Protein AF-A0A1I4HPL9-F1 (afdb_monomer)

Secondary structure (DSSP, 8-state):
-----EEEEEEEGGGTEEEEEEPPTT--HHHHHHHHHHHHHHHEEEEEEEEETTEEEE--

Structure (mmCIF, N/CA/C/O backbone):
data_AF-A0A1I4HPL9-F1
#
_entry.id   AF-A0A1I4HPL9-F1
#
loop_
_atom_site.group_PDB
_atom_site.id
_atom_site.type_symbol
_atom_site.label_atom_id
_atom_site.label_alt_id
_atom_site.label_comp_id
_atom_site.label_asym_id
_atom_site.label_entity_id
_atom_site.label_seq_id
_atom_site.pdbx_PDB_ins_code
_atom_site.Cartn_x
_atom_site.Cartn_y
_atom_site.Cartn_z
_atom_site.occupancy
_atom_site.B_iso_or_equiv
_atom_site.auth_seq_id
_atom_site.auth_comp_id
_atom_site.auth_asym_id
_atom_site.auth_atom_id
_atom_site.pdbx_PDB_model_num
ATOM 1 N N . MET A 1 1 ? -13.918 3.822 18.497 1.00 44.22 1 MET A N 1
ATOM 2 C CA . MET A 1 1 ? -13.897 3.967 17.027 1.00 44.22 1 MET A CA 1
ATOM 3 C C . MET A 1 1 ? -12.467 3.744 16.593 1.00 44.22 1 MET A C 1
ATOM 5 O O . MET A 1 1 ? -11.601 4.469 17.064 1.00 44.22 1 MET A O 1
ATOM 9 N N . ILE A 1 2 ? -12.200 2.691 15.826 1.00 50.94 2 ILE A N 1
ATOM 10 C CA . ILE A 1 2 ? -10.845 2.403 15.353 1.00 50.94 2 ILE A CA 1
ATOM 11 C C . ILE A 1 2 ? -10.556 3.407 14.231 1.00 50.94 2 ILE A C 1
ATOM 13 O O . ILE A 1 2 ? -11.277 3.443 13.236 1.00 50.94 2 ILE A O 1
ATOM 17 N N . ASN A 1 3 ? -9.562 4.274 14.427 1.00 55.38 3 ASN A N 1
ATOM 18 C CA . ASN A 1 3 ? -9.084 5.208 13.407 1.00 55.38 3 ASN A CA 1
ATOM 19 C C . ASN A 1 3 ? -8.285 4.417 12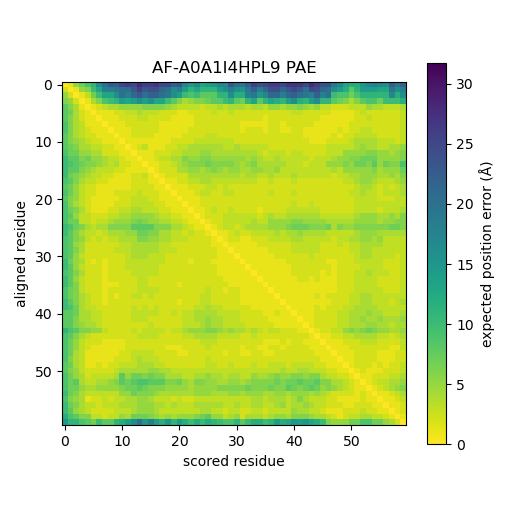.361 1.00 55.38 3 ASN A C 1
ATOM 21 O O . ASN A 1 3 ? -7.059 4.466 12.336 1.00 55.38 3 ASN A O 1
ATOM 25 N N . ASN A 1 4 ? -8.983 3.663 11.513 1.00 72.25 4 ASN A N 1
ATOM 26 C CA . ASN A 1 4 ? -8.374 2.926 10.412 1.00 72.25 4 ASN A CA 1
ATOM 27 C C . ASN A 1 4 ? -7.965 3.917 9.321 1.00 72.25 4 ASN A C 1
ATOM 29 O O . ASN A 1 4 ? -8.704 4.150 8.365 1.00 72.25 4 ASN A O 1
ATOM 33 N N . LYS A 1 5 ? -6.800 4.552 9.483 1.00 90.19 5 LYS A N 1
ATOM 34 C CA . LYS A 1 5 ? -6.157 5.227 8.356 1.00 90.19 5 LYS A CA 1
ATOM 35 C C . LYS A 1 5 ? -5.557 4.145 7.473 1.00 90.19 5 LYS A C 1
ATOM 37 O O . LYS A 1 5 ? -4.877 3.244 7.963 1.00 90.19 5 LYS A O 1
ATOM 42 N N . ILE A 1 6 ? -5.819 4.250 6.183 1.00 93.94 6 ILE A N 1
ATOM 43 C CA . ILE A 1 6 ? -5.310 3.331 5.175 1.00 93.94 6 ILE A CA 1
ATOM 44 C C . ILE A 1 6 ? -4.513 4.167 4.190 1.00 93.94 6 ILE A C 1
ATOM 46 O O . ILE A 1 6 ? -4.940 5.255 3.797 1.00 93.94 6 ILE A O 1
ATOM 50 N N . ARG A 1 7 ? -3.354 3.670 3.779 1.00 96.12 7 ARG A N 1
ATOM 51 C CA . ARG A 1 7 ? -2.598 4.254 2.678 1.00 96.12 7 ARG A CA 1
ATOM 52 C C . ARG A 1 7 ? -2.066 3.174 1.763 1.00 96.12 7 ARG A C 1
ATOM 54 O O . ARG A 1 7 ? -1.907 2.025 2.156 1.00 96.12 7 ARG A O 1
ATOM 61 N N . VAL A 1 8 ? -1.776 3.559 0.533 1.00 96.81 8 VAL A N 1
ATOM 62 C CA . VAL A 1 8 ? -1.056 2.720 -0.420 1.00 96.81 8 VAL A CA 1
ATOM 63 C C . VAL A 1 8 ? 0.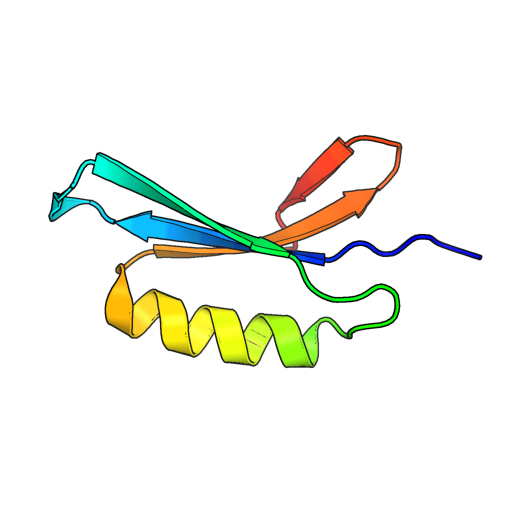321 3.310 -0.621 1.00 96.81 8 VAL A C 1
ATOM 65 O O . VAL A 1 8 ? 0.442 4.502 -0.892 1.00 96.81 8 VAL A O 1
ATOM 68 N N . ILE A 1 9 ? 1.342 2.471 -0.502 1.00 97.50 9 ILE A N 1
ATOM 69 C CA . ILE A 1 9 ? 2.728 2.799 -0.815 1.00 97.50 9 ILE A CA 1
ATOM 70 C C . ILE A 1 9 ? 3.081 2.157 -2.149 1.00 97.50 9 ILE A C 1
ATOM 72 O O . ILE A 1 9 ? 2.778 0.987 -2.374 1.00 97.50 9 ILE A O 1
ATOM 76 N N . ALA A 1 10 ? 3.755 2.899 -3.022 1.00 97.12 10 ALA A N 1
ATOM 77 C CA . ALA A 1 10 ? 4.414 2.362 -4.204 1.00 97.12 10 ALA A CA 1
ATOM 78 C C . ALA A 1 10 ? 5.895 2.715 -4.226 1.00 97.12 10 ALA A C 1
ATOM 80 O O . ALA A 1 10 ? 6.303 3.774 -3.754 1.00 97.12 10 ALA A O 1
ATOM 81 N N . TYR A 1 11 ? 6.687 1.834 -4.828 1.00 95.94 11 TYR A N 1
ATOM 82 C CA . TYR A 1 11 ? 8.105 2.045 -5.078 1.00 95.94 11 TYR A CA 1
ATOM 83 C C . TYR A 1 11 ? 8.392 1.939 -6.574 1.00 95.94 11 TYR A C 1
ATOM 85 O O . TYR A 1 11 ? 8.184 0.887 -7.177 1.00 95.94 11 TYR A O 1
ATOM 93 N N . GLU A 1 12 ? 8.892 3.028 -7.159 1.00 95.38 12 GLU A N 1
ATOM 94 C CA . GLU A 1 12 ? 9.292 3.100 -8.562 1.00 95.38 12 GLU A CA 1
ATOM 95 C C . GLU A 1 12 ? 10.802 2.878 -8.683 1.00 95.38 12 GLU A C 1
ATOM 97 O O . GLU A 1 12 ? 11.608 3.788 -8.465 1.00 95.38 12 GLU A O 1
ATOM 102 N N . ARG A 1 13 ? 11.200 1.658 -9.060 1.00 90.94 13 ARG A N 1
ATOM 103 C CA . ARG A 1 13 ? 12.617 1.259 -9.126 1.00 90.94 13 ARG A CA 1
ATOM 104 C C . ARG A 1 13 ? 13.442 2.113 -10.092 1.00 90.94 13 ARG A C 1
ATOM 106 O O . ARG A 1 13 ? 14.593 2.411 -9.797 1.00 90.94 13 ARG A O 1
ATOM 113 N N . SER A 1 14 ? 12.866 2.518 -11.225 1.00 92.50 14 SER A N 1
ATOM 114 C CA . SER A 1 14 ? 13.548 3.339 -12.240 1.00 92.50 14 SER A CA 1
ATOM 115 C C . SER A 1 14 ? 13.971 4.712 -11.710 1.00 92.50 14 SER A C 1
ATOM 117 O O . SER A 1 14 ? 14.973 5.257 -12.163 1.00 92.50 14 SER A O 1
ATOM 119 N N . ARG A 1 15 ? 13.227 5.258 -10.741 1.00 93.69 15 ARG A N 1
ATOM 120 C CA . ARG A 1 15 ? 13.499 6.555 -10.106 1.00 93.69 15 ARG A CA 1
ATOM 121 C C . ARG A 1 15 ? 14.072 6.426 -8.700 1.00 93.69 15 ARG A C 1
ATOM 123 O O . ARG A 1 15 ? 14.379 7.443 -8.089 1.00 93.69 15 ARG A O 1
ATOM 130 N N . ASN A 1 16 ? 14.185 5.197 -8.191 1.00 94.38 16 ASN A N 1
ATOM 131 C CA . ASN A 1 16 ? 14.511 4.892 -6.803 1.00 94.38 16 ASN A CA 1
ATOM 132 C C . ASN A 1 16 ? 13.703 5.753 -5.813 1.00 94.38 16 ASN A C 1
ATOM 134 O O . ASN A 1 16 ? 14.266 6.383 -4.919 1.00 94.38 16 ASN A O 1
ATOM 138 N N . ASN A 1 17 ? 12.386 5.827 -6.015 1.00 96.00 17 ASN A N 1
ATOM 139 C CA . ASN A 1 17 ? 11.530 6.743 -5.269 1.00 96.00 17 ASN A CA 1
ATOM 140 C C . ASN A 1 17 ? 10.269 6.060 -4.735 1.00 96.00 17 ASN A C 1
ATOM 142 O O . ASN A 1 17 ? 9.749 5.126 -5.349 1.00 96.00 17 ASN A O 1
ATOM 146 N N . TYR A 1 18 ? 9.770 6.570 -3.610 1.00 95.19 18 TYR A N 1
ATOM 147 C CA . TYR A 1 18 ? 8.527 6.128 -2.991 1.00 95.19 18 TYR A CA 1
ATOM 148 C C . TYR A 1 18 ? 7.405 7.135 -3.232 1.00 95.19 18 TYR A C 1
ATOM 150 O O . TYR A 1 18 ? 7.601 8.350 -3.196 1.00 95.19 18 TYR A O 1
ATOM 158 N N . TYR A 1 19 ? 6.209 6.603 -3.444 1.00 96.19 19 TYR A N 1
ATOM 159 C CA . TYR A 1 19 ? 4.966 7.350 -3.555 1.00 96.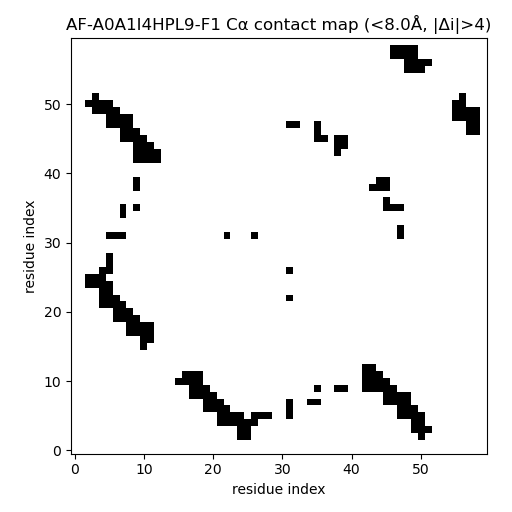19 19 TYR A CA 1
ATOM 160 C C . TYR A 1 19 ? 3.989 6.810 -2.526 1.00 96.19 19 TYR A C 1
ATOM 162 O O . TYR A 1 19 ? 3.985 5.612 -2.247 1.00 96.19 19 TYR A O 1
ATOM 170 N N . TYR A 1 20 ? 3.139 7.677 -1.990 1.00 95.75 20 TYR A N 1
ATOM 171 C CA . TYR A 1 20 ? 2.059 7.250 -1.116 1.00 95.75 20 TYR A CA 1
ATOM 172 C C . TYR A 1 20 ? 0.747 7.937 -1.479 1.00 95.75 20 TYR A C 1
ATOM 174 O O . TYR A 1 20 ? 0.734 9.038 -2.033 1.00 95.75 20 TYR A O 1
ATOM 182 N N . PHE A 1 21 ? -0.356 7.263 -1.182 1.00 95.31 21 PHE A N 1
ATOM 183 C CA . PHE A 1 21 ? -1.704 7.801 -1.288 1.00 95.31 21 PHE A CA 1
ATOM 184 C C . PHE A 1 21 ? -2.474 7.425 -0.028 1.00 95.31 21 PHE A C 1
ATOM 186 O O . PHE A 1 21 ? -2.721 6.243 0.206 1.00 95.31 21 PHE A O 1
ATOM 193 N N . GLU A 1 22 ? -2.818 8.418 0.787 1.00 95.50 22 GLU A N 1
ATOM 194 C CA . GLU A 1 22 ? -3.631 8.218 1.987 1.00 95.50 22 GLU A CA 1
ATOM 195 C C . GLU A 1 22 ? -5.112 8.339 1.642 1.00 95.50 22 GLU A C 1
ATOM 197 O O . GLU A 1 22 ? -5.534 9.255 0.934 1.00 95.50 22 GLU A O 1
ATOM 202 N N . PHE A 1 23 ? -5.899 7.399 2.149 1.00 93.50 23 PHE A N 1
ATOM 203 C CA . PHE A 1 23 ? -7.338 7.369 1.965 1.00 93.50 23 PHE A CA 1
ATOM 204 C C . PHE A 1 23 ? -8.050 8.202 3.027 1.00 93.50 23 PHE A C 1
ATOM 206 O O . PHE A 1 23 ? -7.542 8.428 4.129 1.00 93.50 23 PHE A O 1
ATOM 213 N N . SER A 1 24 ? -9.268 8.639 2.704 1.00 90.62 24 SER A N 1
ATOM 214 C CA . SER A 1 24 ? -10.124 9.313 3.675 1.00 90.62 24 SER A CA 1
ATOM 215 C C . SER A 1 24 ? -10.475 8.373 4.840 1.00 90.62 24 SER A C 1
ATOM 217 O O . SER A 1 24 ? -10.646 7.168 4.622 1.00 90.62 24 SER A O 1
ATOM 219 N N . PRO A 1 25 ? -10.618 8.893 6.074 1.00 86.00 25 PRO A N 1
ATOM 220 C CA . PRO A 1 25 ? -11.062 8.088 7.208 1.00 86.00 25 PRO A CA 1
ATOM 221 C C . PRO A 1 25 ? -12.381 7.370 6.898 1.00 86.00 25 PRO A C 1
ATOM 223 O O . PRO A 1 25 ? -13.326 7.999 6.426 1.00 86.00 25 PRO A O 1
ATOM 226 N N . GLY A 1 26 ? -12.441 6.063 7.163 1.00 82.44 26 GLY A N 1
ATOM 227 C CA . GLY A 1 26 ? -13.611 5.229 6.860 1.00 82.44 26 GLY A CA 1
ATOM 228 C C . GLY A 1 26 ? -13.577 4.531 5.497 1.00 82.44 26 GLY A C 1
ATOM 229 O O . GLY A 1 26 ? -14.491 3.764 5.211 1.00 82.44 26 GLY A O 1
ATOM 230 N N . SER A 1 27 ? -12.531 4.750 4.693 1.00 88.94 27 SER A N 1
ATOM 231 C CA . SER A 1 27 ? -12.294 3.943 3.488 1.00 88.94 27 SER A CA 1
ATOM 232 C C . SER A 1 27 ? -12.015 2.482 3.848 1.00 88.94 27 SER A C 1
ATOM 234 O O . SER A 1 27 ? -11.596 2.159 4.964 1.00 88.94 27 SER A O 1
ATOM 236 N N . THR A 1 28 ? -12.241 1.603 2.884 1.00 89.94 28 THR A N 1
ATOM 237 C CA . THR A 1 28 ? -12.129 0.151 3.020 1.00 89.94 28 THR A CA 1
ATOM 238 C C . THR A 1 28 ? -10.810 -0.382 2.460 1.00 89.94 28 THR A C 1
ATOM 240 O O . THR A 1 28 ? -10.098 0.289 1.708 1.00 89.94 28 THR A O 1
ATOM 243 N N . ILE A 1 29 ? -10.468 -1.618 2.825 1.00 90.88 29 ILE A N 1
ATOM 244 C CA . ILE A 1 29 ? -9.296 -2.301 2.265 1.00 90.88 29 ILE A CA 1
ATOM 245 C C . ILE A 1 29 ? -9.518 -2.615 0.782 1.00 90.88 29 ILE A C 1
ATOM 247 O O . ILE A 1 29 ? -8.568 -2.582 0.005 1.00 90.88 29 ILE A O 1
ATOM 251 N N . GLU A 1 30 ? -10.755 -2.888 0.372 1.00 91.81 30 GLU A N 1
ATOM 252 C CA . GLU A 1 30 ? -11.137 -3.126 -1.018 1.00 91.81 30 GLU A CA 1
ATOM 253 C C . GLU A 1 30 ? -10.784 -1.930 -1.914 1.00 91.81 30 GLU A C 1
ATOM 255 O O . GLU A 1 30 ? -10.096 -2.103 -2.920 1.00 91.81 30 GLU A O 1
ATOM 260 N N . GLU A 1 31 ? -11.130 -0.708 -1.498 1.00 92.12 31 GLU A N 1
ATOM 261 C CA . GLU A 1 31 ? -10.757 0.519 -2.221 1.00 92.12 31 GLU A CA 1
ATOM 262 C C . GLU A 1 31 ? -9.230 0.692 -2.324 1.00 92.12 31 GLU A C 1
ATOM 264 O O . GLU A 1 31 ? -8.696 1.124 -3.352 1.00 92.12 31 GLU A O 1
ATOM 269 N N . ALA A 1 32 ? -8.498 0.318 -1.270 1.00 93.75 32 ALA A N 1
ATOM 270 C CA . ALA A 1 32 ? -7.040 0.337 -1.277 1.00 93.75 32 ALA A CA 1
ATOM 271 C C . ALA A 1 32 ? -6.436 -0.744 -2.191 1.00 93.75 32 ALA A C 1
ATOM 273 O O . ALA A 1 32 ? -5.419 -0.488 -2.842 1.00 93.75 32 ALA A O 1
ATOM 274 N N . ARG A 1 33 ? -7.063 -1.922 -2.310 1.00 94.81 33 ARG A N 1
ATOM 275 C CA . ARG A 1 33 ? -6.631 -2.998 -3.222 1.00 94.81 33 ARG A CA 1
ATOM 276 C C . ARG A 1 33 ? -6.742 -2.578 -4.683 1.00 94.81 33 ARG A C 1
ATOM 278 O O . ARG A 1 33 ? -5.777 -2.762 -5.426 1.00 94.81 33 ARG A O 1
ATOM 285 N N . ASP A 1 34 ? -7.843 -1.942 -5.073 1.00 95.38 34 ASP A N 1
ATOM 286 C CA . ASP A 1 34 ? -8.010 -1.418 -6.436 1.00 95.38 34 ASP A CA 1
ATOM 287 C C . ASP A 1 34 ? -6.897 -0.418 -6.787 1.00 95.38 34 ASP A C 1
ATOM 289 O O . ASP A 1 34 ? -6.305 -0.449 -7.874 1.00 95.38 34 ASP A O 1
ATOM 293 N N . LYS A 1 35 ? -6.532 0.432 -5.822 1.00 95.38 35 LYS A N 1
ATOM 294 C CA . LYS A 1 35 ? -5.429 1.385 -5.968 1.00 95.38 35 LYS A CA 1
ATOM 295 C C . LYS A 1 35 ? -4.067 0.703 -6.065 1.00 95.38 35 LYS A C 1
ATOM 297 O O . LYS A 1 35 ? -3.245 1.135 -6.873 1.00 95.38 35 LYS A O 1
ATOM 302 N N . VAL A 1 36 ? -3.827 -0.358 -5.289 1.00 96.38 36 VAL A N 1
ATOM 303 C CA . VAL A 1 36 ? -2.601 -1.166 -5.392 1.00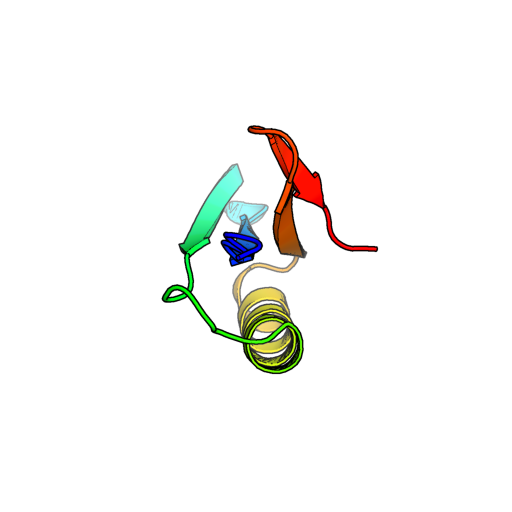 96.38 36 VAL A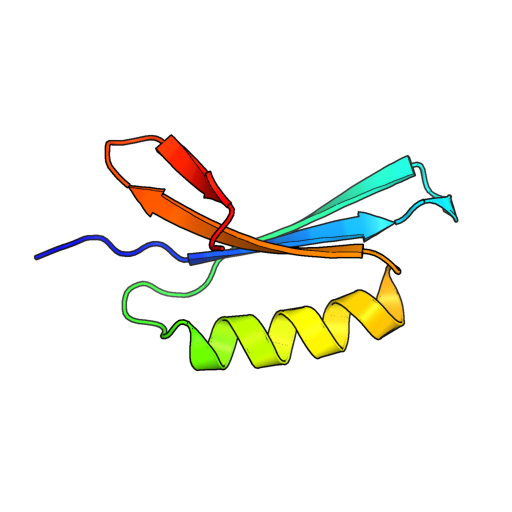 CA 1
ATOM 304 C C . VAL A 1 36 ? -2.458 -1.750 -6.787 1.00 96.38 36 VAL A C 1
ATOM 306 O O . VAL A 1 36 ? -1.391 -1.595 -7.369 1.00 96.38 36 VAL A O 1
ATOM 309 N N . VAL A 1 37 ? -3.508 -2.350 -7.352 1.00 95.94 37 VAL A N 1
ATOM 310 C CA . VAL A 1 37 ? -3.459 -2.911 -8.714 1.00 95.94 37 VAL A CA 1
ATOM 311 C C . VAL A 1 37 ? -3.102 -1.822 -9.728 1.00 95.94 37 VAL A C 1
ATOM 313 O O . VAL A 1 37 ? -2.171 -1.989 -10.518 1.00 95.94 37 VAL A O 1
ATOM 316 N N . GLN A 1 38 ? -3.760 -0.660 -9.644 1.00 95.94 38 GLN A N 1
ATOM 317 C CA . GLN A 1 38 ? -3.448 0.491 -10.497 1.00 95.94 38 GLN A CA 1
ATOM 318 C C . GLN A 1 38 ? -1.976 0.927 -10.367 1.00 95.94 38 GLN A C 1
ATOM 320 O O . GLN A 1 38 ? -1.319 1.263 -11.356 1.00 95.94 38 GLN A O 1
ATOM 325 N N . TRP A 1 39 ? -1.453 0.962 -9.142 1.00 96.62 39 TRP A N 1
ATOM 326 C CA . TRP A 1 39 ? -0.108 1.452 -8.850 1.00 96.62 39 TRP A CA 1
ATOM 327 C C . TRP A 1 39 ? 0.979 0.423 -9.141 1.00 96.62 39 TRP A C 1
ATOM 329 O O . TRP A 1 39 ? 2.066 0.815 -9.558 1.00 96.62 39 TRP A O 1
ATOM 339 N N . GLN A 1 40 ? 0.693 -0.872 -9.026 1.00 95.38 40 GLN A N 1
ATOM 340 C CA . GLN A 1 40 ? 1.591 -1.938 -9.463 1.00 95.38 40 GLN A CA 1
ATOM 341 C C . GLN A 1 40 ? 1.850 -1.846 -10.968 1.00 95.38 40 GLN A C 1
ATOM 343 O O . GLN A 1 40 ? 3.006 -1.894 -11.379 1.00 95.38 40 GLN A O 1
ATOM 348 N N . SER A 1 41 ? 0.819 -1.602 -11.787 1.00 94.19 41 SER A N 1
ATOM 349 C CA . SER A 1 41 ? 1.007 -1.394 -13.231 1.00 94.19 41 SER A CA 1
ATOM 350 C C . SER A 1 41 ? 1.835 -0.147 -13.562 1.00 94.19 41 SER A C 1
ATOM 352 O O . SER A 1 41 ? 2.522 -0.125 -14.579 1.00 94.19 41 SER A O 1
ATOM 354 N N . LYS A 1 42 ? 1.780 0.895 -12.721 1.00 94.25 42 LYS A N 1
ATOM 355 C CA . LYS A 1 42 ? 2.484 2.167 -12.951 1.00 94.25 42 LYS A CA 1
ATOM 356 C C . LYS A 1 42 ? 3.922 2.181 -12.420 1.00 94.25 42 LYS A C 1
ATOM 358 O O . LYS A 1 42 ? 4.804 2.718 -13.080 1.00 94.25 42 LYS A O 1
ATOM 363 N N . TYR A 1 43 ? 4.142 1.645 -11.224 1.00 93.81 43 TYR A N 1
ATOM 364 C CA . TYR A 1 43 ? 5.387 1.787 -10.462 1.00 93.81 43 TYR A CA 1
ATOM 365 C C . TYR A 1 43 ? 6.141 0.461 -10.279 1.00 93.81 43 TYR A C 1
ATOM 367 O O . TYR A 1 43 ? 7.322 0.464 -9.942 1.00 93.81 43 TYR A O 1
ATOM 375 N N . GLY A 1 44 ? 5.493 -0.678 -10.532 1.00 92.69 44 GLY A N 1
ATOM 376 C CA . GLY A 1 44 ? 6.060 -2.021 -10.407 1.00 92.69 44 GLY A CA 1
ATOM 377 C C . GLY A 1 44 ? 5.790 -2.664 -9.049 1.00 92.69 44 GLY A C 1
ATOM 378 O O . GLY A 1 44 ? 5.314 -3.794 -8.996 1.00 92.69 44 GLY A O 1
ATOM 379 N N . LEU A 1 45 ? 6.040 -1.950 -7.947 1.00 94.44 45 LEU A N 1
ATOM 380 C CA . LEU A 1 45 ? 5.737 -2.426 -6.594 1.00 94.44 45 LEU A CA 1
ATOM 381 C C . LEU A 1 45 ? 4.751 -1.482 -5.911 1.00 94.44 45 LEU A C 1
ATOM 383 O O . LEU A 1 45 ? 5.005 -0.283 -5.837 1.00 94.44 45 LEU A O 1
ATOM 387 N N . ALA A 1 46 ? 3.658 -2.029 -5.378 1.00 96.94 46 ALA A N 1
ATOM 388 C CA . ALA A 1 46 ? 2.757 -1.314 -4.480 1.00 96.94 46 ALA A CA 1
ATOM 389 C C . ALA A 1 46 ? 2.12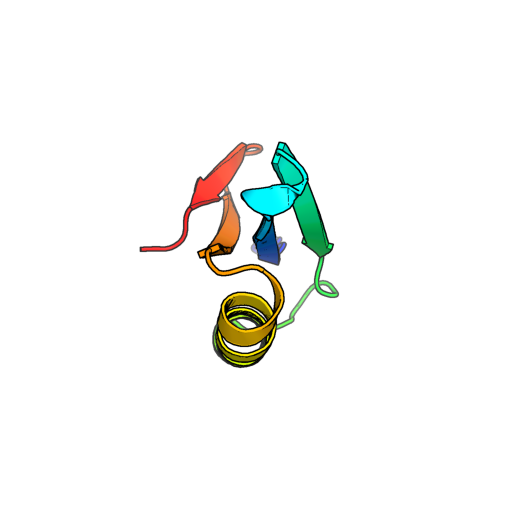1 -2.257 -3.449 1.00 96.94 46 ALA A C 1
ATOM 391 O O . ALA A 1 46 ? 1.938 -3.446 -3.729 1.00 96.94 46 ALA A O 1
ATOM 392 N N . TYR A 1 47 ? 1.813 -1.725 -2.266 1.00 96.06 47 TYR A N 1
ATOM 393 C CA . TYR A 1 47 ? 1.203 -2.434 -1.139 1.00 96.06 47 TYR A CA 1
ATOM 394 C C . TYR A 1 47 ? 0.388 -1.484 -0.252 1.00 96.06 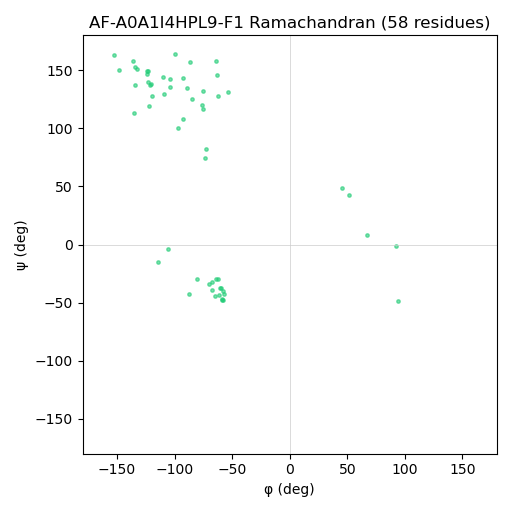47 TYR A C 1
ATOM 396 O O . TYR A 1 47 ? 0.533 -0.265 -0.329 1.00 96.06 47 TYR A O 1
ATOM 404 N N . ILE A 1 48 ? -0.480 -2.057 0.580 1.00 96.38 48 ILE A N 1
ATOM 405 C CA . ILE A 1 48 ? -1.330 -1.325 1.523 1.00 96.38 48 ILE A CA 1
ATOM 406 C C . ILE A 1 48 ? -0.613 -1.237 2.871 1.00 96.38 48 ILE A C 1
ATOM 408 O O . ILE A 1 48 ? 0.037 -2.192 3.297 1.00 96.38 48 ILE A O 1
ATOM 412 N N . GLU A 1 49 ? -0.770 -0.110 3.555 1.00 95.19 49 GLU A N 1
ATOM 413 C CA . GLU A 1 49 ? -0.460 0.037 4.969 1.00 95.19 49 GLU A CA 1
ATOM 414 C C . GLU A 1 49 ? -1.686 0.522 5.743 1.00 95.19 49 GLU A C 1
ATOM 416 O O . GLU A 1 49 ? -2.429 1.397 5.287 1.00 95.19 49 GLU A O 1
ATOM 421 N N . THR A 1 50 ? -1.875 -0.036 6.932 1.00 92.06 50 THR A N 1
ATOM 422 C CA . THR A 1 50 ? -2.890 0.369 7.905 1.00 92.06 50 THR A CA 1
ATOM 423 C C . THR A 1 50 ? -2.214 1.026 9.100 1.00 92.06 50 THR A C 1
ATOM 425 O O . THR A 1 50 ? -1.107 0.653 9.488 1.00 92.06 50 THR A O 1
ATOM 428 N N . TYR A 1 51 ? -2.858 2.044 9.665 1.00 89.94 51 TYR A N 1
ATOM 429 C CA . TYR A 1 51 ? -2.364 2.723 10.857 1.00 89.94 51 TYR A CA 1
ATOM 430 C C . TYR A 1 51 ? -2.968 2.089 12.109 1.00 89.94 51 TYR A C 1
ATOM 432 O O . TYR A 1 51 ? -4.154 2.267 12.391 1.00 89.94 51 TYR A O 1
ATOM 440 N N . GLU A 1 52 ? -2.148 1.359 12.858 1.00 86.12 52 GLU A N 1
ATOM 441 C CA . GLU A 1 52 ? -2.541 0.637 14.066 1.00 86.12 52 GLU A CA 1
ATOM 442 C C . GLU A 1 52 ? -1.516 0.881 15.174 1.00 86.12 52 GLU A C 1
ATOM 444 O O . GLU A 1 52 ? -0.313 0.828 14.936 1.00 86.12 52 GLU A O 1
ATOM 449 N N . ASN A 1 53 ? -1.984 1.116 16.405 1.00 85.12 53 ASN A N 1
ATOM 450 C CA . ASN A 1 53 ? -1.119 1.373 17.567 1.00 85.12 53 ASN A CA 1
ATOM 451 C C . ASN A 1 53 ? -0.077 2.481 17.325 1.00 85.12 53 ASN A C 1
ATOM 453 O O . ASN A 1 53 ? 1.081 2.337 17.689 1.00 85.12 53 ASN A O 1
ATOM 457 N N . GLU A 1 54 ? -0.504 3.575 16.690 1.00 85.94 54 GLU A N 1
ATOM 458 C CA . GLU A 1 54 ? 0.339 4.731 16.350 1.00 85.94 54 GLU A CA 1
ATOM 459 C C . GLU A 1 54 ? 1.437 4.467 15.299 1.00 85.94 54 GLU A C 1
ATOM 461 O O . GLU A 1 54 ? 2.225 5.364 14.987 1.00 85.94 54 GLU A O 1
ATOM 466 N N . GLU A 1 55 ? 1.430 3.290 14.667 1.00 89.56 55 GLU A N 1
ATOM 467 C CA . GLU A 1 55 ? 2.400 2.878 13.655 1.00 89.56 55 GLU A CA 1
ATOM 468 C C . GLU A 1 55 ? 1.728 2.490 12.332 1.00 89.56 55 GLU A C 1
ATOM 470 O O . GLU A 1 55 ? 0.609 1.979 12.292 1.00 89.56 55 GLU A O 1
ATOM 475 N N . TRP A 1 56 ? 2.432 2.712 11.221 1.00 91.38 56 TRP A N 1
ATOM 476 C CA . TRP A 1 56 ? 2.031 2.177 9.921 1.00 91.38 56 TRP A CA 1
ATOM 477 C C . TRP A 1 56 ? 2.550 0.753 9.774 1.00 91.38 56 TRP A C 1
ATOM 479 O O . TRP A 1 56 ? 3.753 0.515 9.887 1.00 91.38 56 TRP A O 1
ATOM 489 N N . LYS A 1 57 ? 1.650 -0.186 9.493 1.00 91.62 57 LYS A N 1
ATOM 490 C CA . LYS A 1 57 ? 1.985 -1.588 9.257 1.00 91.62 57 LYS A CA 1
ATOM 491 C C . LYS A 1 57 ? 1.543 -2.000 7.872 1.00 91.62 57 LYS A C 1
ATOM 493 O O . LYS A 1 57 ? 0.451 -1.648 7.434 1.00 91.62 57 LYS A O 1
ATOM 498 N N . LYS A 1 58 ? 2.391 -2.764 7.187 1.00 91.62 58 LYS A N 1
ATOM 499 C CA . LYS A 1 58 ? 2.023 -3.388 5.921 1.00 91.62 58 LYS A CA 1
ATOM 500 C C . LYS A 1 58 ? 0.868 -4.356 6.161 1.00 91.62 58 LYS A C 1
ATOM 502 O O . LYS A 1 58 ? 0.954 -5.212 7.034 1.00 91.62 58 LYS A O 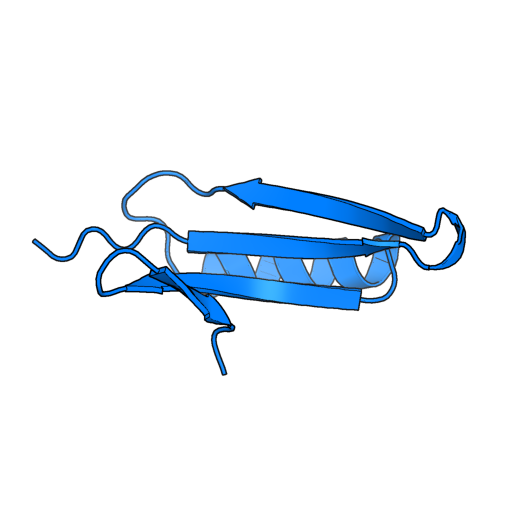1
ATOM 507 N N . TYR A 1 59 ? -0.187 -4.197 5.376 1.00 87.25 59 TYR A N 1
ATOM 508 C CA . TYR A 1 59 ? -1.334 -5.091 5.381 1.00 87.25 59 TYR A CA 1
ATOM 509 C C . TYR A 1 59 ? -0.960 -6.380 4.631 1.00 87.25 59 TYR A C 1
ATOM 511 O O . TYR A 1 59 ? -0.555 -6.306 3.464 1.00 87.25 59 TYR A O 1
ATOM 519 N N . GLU A 1 60 ? -1.033 -7.525 5.318 1.00 77.00 60 GLU A N 1
ATOM 520 C CA . GLU A 1 60 ? -0.777 -8.870 4.765 1.00 77.00 60 GLU A CA 1
ATOM 521 C C . GLU A 1 60 ? -2.025 -9.499 4.131 1.00 77.00 60 GLU A C 1
ATOM 523 O O . GLU A 1 60 ? -3.141 -9.330 4.675 1.00 77.00 60 GLU A O 1
#

Solvent-accessible surface area (backbone atoms only — not comparable to full-atom values): 3507 Å² total; per-residue (Å²): 133,84,72,51,41,41,32,35,42,32,40,28,70,94,73,73,42,78,48,76,49,76,52,63,82,80,60,55,71,66,65,48,48,57,49,26,57,59,36,24,78,73,33,67,39,46,43,46,30,37,44,52,93,96,37,81,39,76,62,131

Foldseek 3Di:
DPQWWKKKWAAAPVVRDIDMDIDDGPDDVVVVVVVQVVRCVVRVHMFMWTQDPNDTDTDD

Radius of gyration: 11.59 Å; Cα contacts (8 Å, |Δi|>4): 109; chains: 1; bounding box: 28×18×31 Å

Mean predicted aligned error: 3.88 Å

Organism: NCBI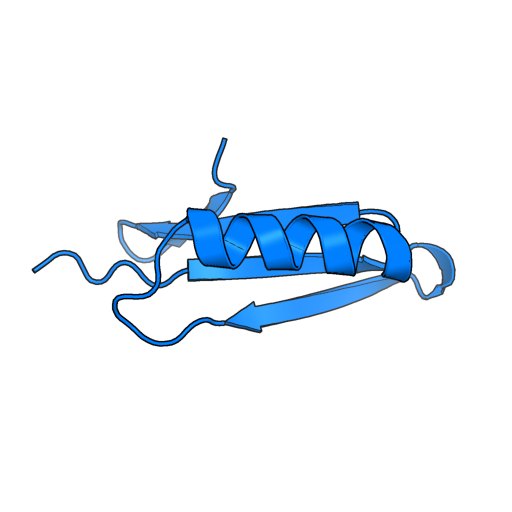:txid1123291

Sequence (60 aa):
MINNKIRVIAYERSRNNYYYFEFSPGSTIEEARDKVVQWQSKYGLAYIETYENEEWKKYE

Nearest PDB structures (foldseek):
  5it7-assembly1_SS  TM=4.394E-01  e=2.360E+00  Kluyveromyces lactis
  8v87-assembly1_S  TM=4.550E-01  e=2.657E+00  Saccharomyces cerevisiae BY4741
  6uz7-assembly1_AS  TM=4.474E-01  e=4.266E+00  Kluyveromyces lactis
  6xu8-assembly1_CS  TM=5.092E-01  e=6.086E+00  Drosophila melanogaster
  5d79-assembly2_B  TM=2.845E-01  e=2.819E+00  Arabidopsis thaliana

pLDDT: mean 90.31, std 10.39, range [44.22, 97.5]